Protein AF-A0AAP3M4G2-F1 (afdb_monomer)

Radius of gyration: 28.02 Å; Cα contacts (8 Å, |Δi|>4): 135; chains: 1; bounding box: 64×19×89 Å

Sequence (148 aa):
DGKMGDLKKAIEAADAKKSTTAYTQASDTKDFDDALTAANTLNSDNGDNEDAEAVQAKIDALTNAKLDGEDQLANAKNDAIDKINALTNLNKAQKQAAIEAVNNATTVAEIQPIVDTATALDGKMGDLKKAIEAADAKKSTTAYTQAS

Foldseek 3Di:
DALLVLLVVLLVVLVVCCPALLNVQFPDCVQLVVLSVLSVCLNDPNHDPDDSVVSVVSSCSNVVRGGCRVVSLVVLLVVLLVLLVPLDQDDPVLSVVLNVQSVPDRHSVSSVVSSVVSNVVSVVSVVVVVVVVVVVVVCPDPCNVPDD

Nearest PDB structures (foldseek):
  2dgj-assembly1_A  TM=8.202E-01  e=2.691E-05  Staphylococcus aureus
  4kjm-assembly1_A  TM=8.675E-01  e=1.680E-04  Staphylococcus aureus subsp. aureus MW2
  4kjm-assembly1_B  TM=8.609E-01  e=1.860E-04  Staphylococcus aureus subsp. aureus MW2
  2dgj-assembly1_B  TM=8.047E-01  e=1.957E-04  Staphylococcus aureus
  6poo-assembly1_A  TM=5.554E-01  e=7.825E-01  Streptococcus agalactiae

Structure (mmCIF, N/CA/C/O backbone):
data_AF-A0AAP3M4G2-F1
#
_entry.id   AF-A0AAP3M4G2-F1
#
loop_
_atom_site.group_PDB
_atom_site.id
_atom_site.type_symbol
_atom_site.label_atom_id
_atom_site.label_alt_id
_atom_site.label_comp_id
_atom_site.label_asym_id
_atom_site.label_entity_id
_atom_site.label_seq_id
_atom_site.pdbx_PDB_ins_code
_atom_site.Cartn_x
_atom_site.Cartn_y
_atom_site.Cartn_z
_atom_site.occupancy
_atom_site.B_iso_or_equiv
_atom_site.auth_seq_id
_atom_site.auth_comp_id
_atom_site.auth_asym_id
_atom_site.auth_atom_id
_atom_site.pdbx_PDB_model_num
ATOM 1 N N . ASP A 1 1 ? 31.119 6.344 -20.423 1.00 57.19 1 ASP A N 1
ATOM 2 C CA . ASP A 1 1 ? 29.785 5.722 -20.519 1.00 57.19 1 ASP A CA 1
ATOM 3 C C . ASP A 1 1 ? 28.932 6.483 -21.518 1.00 57.19 1 ASP A C 1
ATOM 5 O O . ASP A 1 1 ? 28.865 7.700 -21.417 1.00 57.19 1 ASP A O 1
ATOM 9 N N . GLY A 1 2 ? 28.378 5.794 -22.520 1.00 87.75 2 GLY A N 1
ATOM 10 C CA . GLY A 1 2 ? 27.381 6.348 -23.451 1.00 87.75 2 GLY A CA 1
ATOM 11 C C . GLY A 1 2 ? 25.962 5.911 -23.068 1.00 87.75 2 GLY A C 1
ATOM 12 O O . GLY A 1 2 ? 25.779 5.293 -22.023 1.00 87.75 2 GLY A O 1
ATOM 13 N N . LYS A 1 3 ? 24.973 6.152 -23.938 1.00 91.12 3 LYS A N 1
ATOM 14 C CA . LYS A 1 3 ? 23.550 5.855 -23.667 1.00 91.12 3 LYS A CA 1
ATOM 15 C C . LYS A 1 3 ? 23.264 4.410 -23.238 1.00 91.12 3 LYS A C 1
ATOM 17 O O . LYS A 1 3 ? 22.422 4.202 -22.376 1.00 91.12 3 LYS A O 1
ATOM 22 N N . MET A 1 4 ? 24.005 3.424 -23.746 1.00 93.62 4 MET A N 1
ATOM 23 C CA . MET A 1 4 ? 23.887 2.032 -23.280 1.00 93.62 4 MET A CA 1
ATOM 24 C C . MET A 1 4 ? 24.348 1.832 -21.828 1.00 93.62 4 MET A C 1
ATOM 26 O O . MET A 1 4 ? 23.791 1.014 -21.103 1.00 93.62 4 MET A O 1
ATOM 30 N N . GLY A 1 5 ? 25.339 2.602 -21.368 1.00 95.25 5 GLY A N 1
ATOM 31 C CA . GLY A 1 5 ? 25.742 2.603 -19.961 1.00 95.25 5 GLY A CA 1
ATOM 32 C C . GLY A 1 5 ? 24.662 3.197 -19.053 1.00 95.25 5 GLY A C 1
ATOM 33 O O . GLY A 1 5 ? 24.436 2.685 -17.959 1.00 95.25 5 GLY A O 1
ATOM 34 N N . ASP A 1 6 ? 23.966 4.235 -19.520 1.00 96.88 6 ASP A N 1
ATOM 35 C CA . ASP A 1 6 ? 22.824 4.817 -18.805 1.00 96.88 6 ASP A CA 1
ATOM 36 C C . ASP A 1 6 ? 21.627 3.856 -18.784 1.00 96.88 6 ASP A C 1
ATOM 38 O O . ASP A 1 6 ? 20.995 3.694 -17.741 1.00 96.88 6 ASP A O 1
ATOM 42 N N . LEU A 1 7 ? 21.372 3.146 -19.893 1.00 97.12 7 LEU A N 1
ATOM 43 C CA . LEU A 1 7 ? 20.353 2.096 -19.973 1.00 97.12 7 LEU A CA 1
ATOM 44 C C . LEU A 1 7 ? 20.597 1.007 -18.927 1.00 97.12 7 LEU A C 1
ATOM 46 O O . LEU A 1 7 ? 19.683 0.652 -18.188 1.00 97.12 7 LEU A O 1
ATOM 50 N N . LYS A 1 8 ? 21.838 0.523 -18.810 1.00 96.75 8 LYS A N 1
ATOM 51 C CA . LYS A 1 8 ? 22.195 -0.489 -17.812 1.00 96.75 8 LYS A CA 1
ATOM 52 C C . LYS A 1 8 ? 21.932 -0.010 -16.379 1.00 96.75 8 LYS A C 1
ATOM 54 O O . LYS A 1 8 ? 21.349 -0.746 -15.591 1.00 96.75 8 LYS A O 1
ATOM 59 N N . LYS A 1 9 ? 22.293 1.236 -16.052 1.00 97.50 9 LYS A N 1
ATOM 60 C CA . LYS A 1 9 ? 22.006 1.832 -14.731 1.00 97.50 9 LYS A CA 1
ATOM 61 C C . LYS A 1 9 ? 20.500 1.958 -14.477 1.00 97.50 9 LYS A C 1
ATOM 63 O O . LYS A 1 9 ? 20.049 1.726 -13.358 1.00 97.50 9 LYS A O 1
ATOM 68 N N . ALA A 1 10 ? 19.722 2.314 -15.501 1.00 97.81 10 ALA A N 1
ATOM 69 C CA . ALA A 1 10 ? 18.266 2.398 -15.400 1.00 97.81 10 ALA A CA 1
ATOM 70 C C . ALA A 1 10 ? 17.627 1.021 -15.147 1.00 97.81 10 ALA A C 1
ATOM 72 O O . ALA A 1 10 ? 16.737 0.921 -14.305 1.00 97.81 10 ALA A O 1
ATOM 73 N N . ILE A 1 11 ? 18.119 -0.033 -15.811 1.00 98.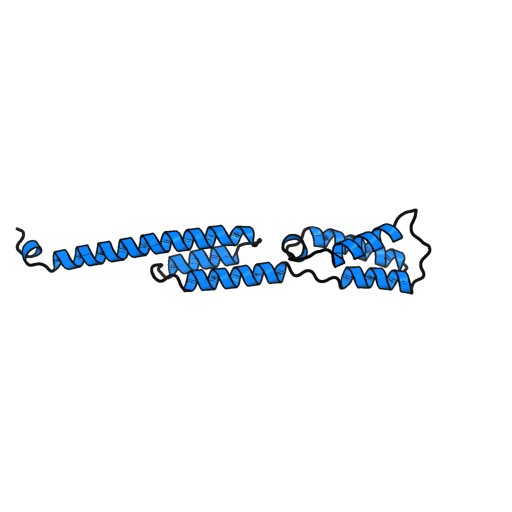19 11 ILE A N 1
ATOM 74 C CA . ILE A 1 11 ? 17.714 -1.428 -15.566 1.00 98.19 11 ILE A CA 1
ATOM 75 C C . ILE A 1 11 ? 18.007 -1.824 -14.115 1.00 98.19 11 ILE A C 1
ATOM 77 O O . ILE A 1 11 ? 17.097 -2.248 -13.411 1.00 98.19 11 ILE A O 1
ATOM 81 N N . GLU A 1 12 ? 19.232 -1.602 -13.628 1.00 97.88 12 GLU A N 1
ATOM 82 C CA . GLU A 1 12 ? 19.619 -1.929 -12.245 1.00 97.88 12 GLU A CA 1
ATOM 83 C C . GLU A 1 12 ? 18.732 -1.209 -11.209 1.00 97.88 12 GLU A C 1
ATOM 85 O O . GLU A 1 12 ? 18.283 -1.806 -10.228 1.00 97.88 12 GLU A O 1
ATOM 90 N N . ALA A 1 13 ? 18.431 0.074 -11.437 1.00 97.19 13 ALA A N 1
ATOM 91 C CA . ALA A 1 13 ? 17.537 0.843 -10.575 1.00 97.19 13 ALA A CA 1
ATOM 92 C C . ALA A 1 13 ? 16.087 0.332 -10.623 1.00 97.19 13 ALA A C 1
ATOM 94 O O . ALA A 1 13 ? 15.393 0.338 -9.604 1.00 97.19 13 ALA A O 1
ATOM 95 N N . ALA A 1 14 ? 15.617 -0.103 -11.792 1.00 97.44 14 ALA A N 1
ATOM 96 C CA . ALA A 1 14 ? 14.294 -0.687 -11.949 1.00 97.44 14 ALA A CA 1
ATOM 97 C C . ALA A 1 14 ? 14.183 -2.051 -11.254 1.00 97.44 14 ALA A C 1
ATOM 99 O O . ALA A 1 14 ? 13.233 -2.275 -10.506 1.00 97.44 14 ALA A O 1
ATOM 100 N N . ASP A 1 15 ? 15.178 -2.924 -11.395 1.00 97.62 15 ASP A N 1
ATOM 101 C CA . ASP A 1 15 ? 15.206 -4.206 -10.687 1.00 97.62 15 ASP A CA 1
ATOM 102 C C . ASP A 1 15 ? 15.168 -4.009 -9.164 1.00 97.62 15 ASP A C 1
ATOM 104 O O . ASP A 1 15 ? 14.416 -4.689 -8.461 1.00 97.62 15 ASP A O 1
ATOM 108 N N . ALA A 1 16 ? 15.890 -3.010 -8.645 1.00 97.38 16 ALA A N 1
ATOM 109 C CA . ALA A 1 16 ? 15.833 -2.655 -7.229 1.00 97.38 16 ALA A CA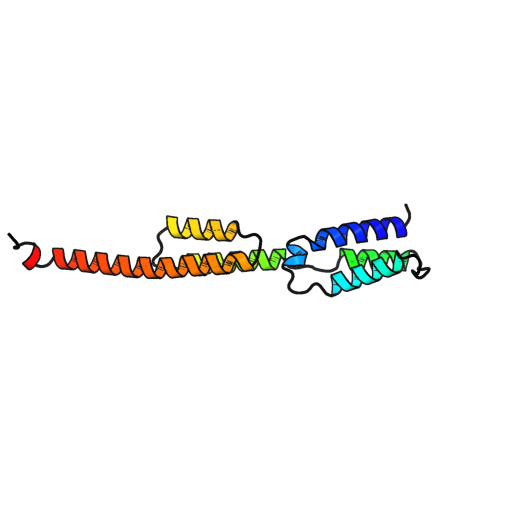 1
ATOM 110 C C . ALA A 1 16 ? 14.426 -2.203 -6.783 1.00 97.38 16 ALA A C 1
ATOM 112 O O . ALA A 1 16 ? 13.986 -2.561 -5.686 1.00 97.38 16 ALA A O 1
ATOM 113 N N . LYS A 1 17 ? 13.684 -1.470 -7.630 1.00 96.69 17 LYS A N 1
ATOM 114 C CA . LYS A 1 17 ? 12.298 -1.054 -7.339 1.00 96.69 17 LYS A CA 1
ATOM 115 C C . LYS A 1 17 ? 11.342 -2.239 -7.197 1.00 96.69 17 LYS A C 1
ATOM 117 O O . LYS A 1 17 ? 10.380 -2.122 -6.448 1.00 96.69 17 LYS A O 1
ATOM 122 N N . LYS A 1 18 ? 11.601 -3.394 -7.824 1.00 97.38 18 LYS A N 1
ATOM 123 C CA . LYS A 1 18 ? 10.712 -4.572 -7.716 1.00 97.38 18 LYS A CA 1
ATOM 124 C C . LYS A 1 18 ? 10.586 -5.124 -6.293 1.00 97.38 18 LYS A C 1
ATOM 126 O O . LYS A 1 18 ? 9.646 -5.854 -5.999 1.00 97.38 18 LYS A O 1
ATOM 131 N N . SER A 1 19 ? 11.518 -4.765 -5.410 1.00 96.94 19 SER A N 1
ATOM 132 C CA . SER A 1 19 ? 11.510 -5.165 -3.999 1.00 96.94 19 SER A CA 1
ATOM 133 C C . SER A 1 19 ? 10.932 -4.101 -3.058 1.00 96.94 19 SER A C 1
ATOM 135 O O . SER A 1 19 ? 10.916 -4.313 -1.849 1.00 96.94 19 SER A O 1
ATOM 137 N N . THR A 1 20 ? 10.494 -2.946 -3.568 1.00 97.69 20 THR A N 1
ATOM 138 C CA . THR A 1 20 ? 9.955 -1.861 -2.736 1.00 97.69 20 THR A CA 1
ATOM 139 C C . THR A 1 20 ? 8.435 -1.934 -2.634 1.00 97.69 20 THR A C 1
ATOM 141 O O . THR A 1 20 ? 7.762 -2.597 -3.431 1.00 97.69 20 THR A O 1
ATOM 144 N N . THR A 1 21 ? 7.867 -1.228 -1.657 1.00 98.12 21 THR A N 1
ATOM 145 C CA . THR A 1 21 ? 6.412 -1.098 -1.496 1.00 98.12 21 THR A CA 1
ATOM 146 C C . THR A 1 21 ? 5.770 -0.489 -2.739 1.00 98.12 21 THR A C 1
ATOM 148 O O . THR A 1 21 ? 4.747 -1.000 -3.188 1.00 98.12 21 THR A O 1
ATOM 151 N N . ALA A 1 22 ? 6.410 0.512 -3.360 1.00 97.81 22 ALA A N 1
ATOM 152 C CA . ALA A 1 22 ? 5.950 1.106 -4.614 1.00 97.81 22 ALA A CA 1
ATOM 153 C C . ALA A 1 22 ? 5.573 0.060 -5.677 1.00 97.81 22 ALA A C 1
ATOM 155 O O . ALA A 1 22 ? 4.519 0.210 -6.279 1.00 97.81 22 ALA A O 1
ATOM 156 N N . TYR A 1 23 ? 6.378 -0.995 -5.873 1.00 98.44 23 TYR A N 1
ATOM 157 C CA . TYR A 1 23 ? 6.078 -2.080 -6.820 1.00 98.44 23 TYR A CA 1
ATOM 158 C C . TYR A 1 23 ? 5.210 -3.183 -6.207 1.00 98.44 23 TYR A C 1
ATOM 160 O O . TYR A 1 23 ? 4.198 -3.574 -6.776 1.00 98.44 23 TYR A O 1
ATOM 168 N N . THR A 1 24 ? 5.596 -3.704 -5.041 1.00 98.12 24 THR A N 1
ATOM 169 C CA . THR A 1 24 ? 4.960 -4.901 -4.457 1.00 98.12 24 THR A CA 1
ATOM 170 C C . THR A 1 24 ? 3.523 -4.673 -3.997 1.00 98.12 24 THR A C 1
ATOM 172 O O . THR A 1 24 ? 2.778 -5.640 -3.855 1.00 98.12 24 THR A O 1
ATOM 175 N N . GLN A 1 25 ? 3.141 -3.422 -3.729 1.00 98.25 25 GLN A N 1
ATOM 176 C CA . GLN A 1 25 ? 1.775 -3.032 -3.377 1.00 98.25 25 GLN A CA 1
ATOM 177 C C . GLN A 1 25 ? 1.081 -2.253 -4.506 1.00 98.25 25 GLN A C 1
ATOM 179 O O . GLN A 1 25 ? -0.014 -1.736 -4.286 1.00 98.25 25 GLN A O 1
ATOM 184 N N . ALA A 1 26 ? 1.704 -2.130 -5.686 1.00 98.25 26 ALA A N 1
ATOM 185 C CA . ALA A 1 26 ? 1.092 -1.448 -6.821 1.00 98.25 26 ALA A CA 1
ATOM 186 C C . ALA A 1 26 ? -0.195 -2.153 -7.254 1.00 98.25 26 ALA A C 1
ATOM 188 O O . ALA A 1 26 ? -0.299 -3.381 -7.206 1.00 98.25 26 ALA A O 1
ATOM 189 N N . SER A 1 27 ? -1.161 -1.371 -7.723 1.00 97.56 27 SER A N 1
ATOM 190 C CA . SER A 1 27 ? -2.385 -1.904 -8.320 1.00 97.56 27 SER A CA 1
ATOM 191 C C . SER A 1 27 ? -2.153 -2.469 -9.724 1.00 97.56 27 SER A C 1
ATOM 193 O O . SER A 1 27 ? -2.851 -3.395 -10.137 1.00 97.56 27 SER A O 1
ATOM 195 N N . ASP A 1 28 ? -1.156 -1.939 -10.434 1.00 97.44 28 ASP A N 1
ATOM 196 C CA . ASP A 1 28 ? -0.721 -2.385 -11.754 1.00 97.44 28 ASP A CA 1
ATOM 197 C C . ASP A 1 28 ? 0.789 -2.147 -11.914 1.00 97.44 28 ASP A C 1
ATOM 199 O O . ASP A 1 28 ? 1.317 -1.104 -11.524 1.00 97.44 28 ASP A O 1
ATOM 203 N N . THR A 1 29 ? 1.491 -3.119 -12.494 1.00 98.25 29 THR A N 1
ATOM 204 C CA . THR A 1 29 ? 2.934 -3.056 -12.778 1.00 98.25 29 THR A CA 1
ATOM 205 C C . THR A 1 29 ? 3.251 -3.226 -14.258 1.00 98.25 29 THR A C 1
ATOM 207 O O . THR A 1 29 ? 4.423 -3.212 -14.635 1.00 98.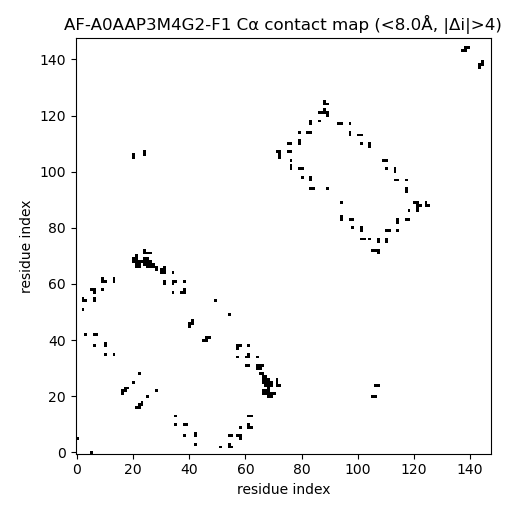25 29 THR A O 1
ATOM 210 N N . LYS A 1 30 ? 2.236 -3.383 -15.114 1.00 97.69 30 LYS A N 1
ATOM 211 C CA . LYS A 1 30 ? 2.410 -3.819 -16.499 1.00 97.69 30 LYS A CA 1
ATOM 212 C C . LYS A 1 30 ? 3.329 -2.899 -17.301 1.00 97.69 30 LYS A C 1
ATOM 214 O O . LYS A 1 30 ? 4.282 -3.382 -17.902 1.00 97.69 30 LYS A O 1
ATOM 219 N N . ASP A 1 31 ? 3.085 -1.591 -17.288 1.00 97.56 31 ASP A N 1
ATOM 220 C CA . ASP A 1 31 ? 3.893 -0.636 -18.063 1.00 97.56 31 ASP A CA 1
ATOM 221 C C . ASP A 1 31 ? 5.356 -0.610 -17.594 1.00 97.56 31 ASP A C 1
ATOM 223 O O . ASP A 1 31 ? 6.278 -0.486 -18.402 1.00 97.56 31 ASP A O 1
ATOM 227 N N . PHE A 1 32 ? 5.574 -0.778 -16.288 1.00 98.50 32 PHE A N 1
ATOM 228 C CA . PHE A 1 32 ? 6.908 -0.879 -15.706 1.00 98.50 32 PHE A CA 1
ATOM 229 C C . PHE A 1 32 ? 7.619 -2.165 -16.149 1.00 98.50 32 PHE A C 1
ATOM 231 O O . PHE A 1 32 ? 8.766 -2.118 -16.596 1.00 98.50 32 PHE A O 1
ATOM 238 N N . ASP A 1 33 ? 6.937 -3.309 -16.055 1.00 98.44 33 ASP A N 1
ATOM 239 C CA . ASP A 1 33 ? 7.484 -4.615 -16.429 1.00 98.44 33 ASP A CA 1
ATOM 240 C C . ASP A 1 33 ? 7.739 -4.724 -17.945 1.00 98.44 33 ASP A C 1
ATOM 242 O O . ASP A 1 33 ? 8.760 -5.282 -18.362 1.00 98.44 33 ASP A O 1
ATOM 246 N N . ASP A 1 34 ? 6.874 -4.136 -18.773 1.00 98.25 34 ASP A N 1
ATOM 247 C CA . ASP A 1 34 ? 7.048 -4.058 -20.226 1.00 98.25 34 ASP A CA 1
ATOM 248 C C . ASP A 1 34 ? 8.254 -3.182 -20.596 1.00 98.25 34 ASP A C 1
ATOM 250 O O . ASP A 1 34 ? 9.093 -3.589 -21.406 1.00 98.25 34 ASP A O 1
ATOM 254 N N . ALA A 1 35 ? 8.393 -2.005 -19.973 1.00 98.38 35 ALA A N 1
ATOM 255 C CA . ALA A 1 35 ? 9.543 -1.128 -20.189 1.00 98.38 35 ALA A CA 1
ATOM 256 C C . ALA A 1 35 ? 10.858 -1.798 -19.759 1.00 98.38 35 ALA A C 1
ATOM 258 O O . ALA A 1 35 ? 11.860 -1.721 -20.476 1.00 98.38 35 ALA A O 1
ATOM 259 N N . LEU A 1 36 ? 10.850 -2.509 -18.627 1.00 98.25 36 LEU A N 1
ATOM 260 C CA . LEU A 1 36 ? 12.008 -3.252 -18.129 1.00 98.25 36 LEU A CA 1
ATOM 261 C C . LEU A 1 36 ? 12.378 -4.403 -19.069 1.00 98.25 36 LEU A C 1
ATOM 263 O O . LEU A 1 36 ? 13.555 -4.621 -19.356 1.00 98.25 36 LEU A O 1
ATOM 267 N N . THR A 1 37 ? 11.384 -5.117 -19.596 1.00 98.00 37 THR A N 1
ATOM 268 C CA . THR A 1 37 ? 11.587 -6.192 -20.576 1.00 98.00 37 THR A CA 1
ATOM 269 C C . THR A 1 37 ? 12.175 -5.650 -21.879 1.00 98.00 37 THR A C 1
ATOM 271 O O . THR A 1 37 ? 13.134 -6.218 -22.409 1.00 98.00 37 THR A O 1
ATOM 274 N N . ALA A 1 38 ? 11.663 -4.522 -22.378 1.00 97.06 38 ALA A N 1
ATOM 275 C CA . ALA A 1 38 ? 12.182 -3.869 -23.577 1.00 97.06 38 ALA A CA 1
ATOM 276 C C . ALA A 1 38 ? 13.631 -3.383 -23.392 1.00 97.06 38 ALA A C 1
ATOM 278 O O . ALA A 1 38 ? 14.465 -3.574 -24.281 1.00 97.06 38 ALA A O 1
ATOM 279 N N . ALA A 1 39 ? 13.949 -2.798 -22.234 1.00 97.50 39 ALA A N 1
ATOM 280 C CA . ALA A 1 39 ? 15.303 -2.371 -21.892 1.00 97.50 39 ALA A CA 1
ATOM 281 C C . ALA A 1 39 ? 16.271 -3.563 -21.783 1.00 97.50 39 ALA A C 1
ATOM 283 O O . ALA A 1 39 ? 17.357 -3.527 -22.360 1.00 97.50 39 ALA A O 1
ATOM 284 N N . ASN A 1 40 ? 15.862 -4.646 -21.114 1.00 97.62 40 ASN A N 1
ATOM 285 C CA . ASN A 1 40 ? 16.658 -5.871 -20.994 1.00 97.62 40 ASN A CA 1
ATOM 286 C C . ASN A 1 40 ? 16.903 -6.555 -22.342 1.00 97.62 40 ASN A C 1
ATOM 288 O O . ASN A 1 40 ? 18.004 -7.044 -22.588 1.00 97.62 40 ASN A O 1
ATOM 292 N N . THR A 1 41 ? 15.903 -6.555 -23.226 1.00 97.25 41 THR A N 1
ATOM 293 C CA . THR A 1 41 ? 16.037 -7.101 -24.584 1.00 97.25 41 THR A CA 1
ATOM 294 C C . THR A 1 41 ? 17.122 -6.355 -25.356 1.00 97.25 41 THR A C 1
ATOM 296 O O . THR A 1 41 ? 18.018 -6.985 -25.915 1.00 97.25 41 THR A O 1
ATOM 299 N N . LEU A 1 42 ? 17.097 -5.019 -25.315 1.00 96.50 42 LEU A N 1
ATOM 300 C CA . LEU A 1 42 ? 18.118 -4.191 -25.956 1.00 96.50 42 LEU A CA 1
ATOM 301 C C . LEU A 1 42 ? 19.512 -4.368 -25.325 1.00 96.50 42 LEU A C 1
ATOM 303 O O . LEU A 1 42 ? 20.511 -4.348 -26.033 1.00 96.50 42 LEU A O 1
ATOM 307 N N . ASN A 1 43 ? 19.598 -4.544 -24.004 1.00 95.50 43 ASN A N 1
ATOM 308 C CA . ASN A 1 43 ? 20.868 -4.741 -23.295 1.00 95.50 43 ASN A CA 1
ATOM 309 C C . ASN A 1 43 ? 21.472 -6.152 -23.476 1.00 95.50 43 ASN A C 1
ATOM 311 O O . ASN A 1 43 ? 22.583 -6.407 -23.015 1.00 95.50 43 ASN A O 1
ATOM 315 N N . SER A 1 44 ? 20.751 -7.081 -24.107 1.00 94.50 44 SER A N 1
ATOM 316 C CA . SER A 1 44 ? 21.231 -8.444 -24.350 1.00 94.50 44 SER A CA 1
ATOM 317 C C . SER A 1 44 ? 22.209 -8.526 -25.529 1.00 94.50 44 SER A C 1
ATOM 319 O O . SER A 1 44 ? 22.244 -7.645 -26.384 1.00 94.50 44 SER A O 1
ATOM 321 N N . ASP A 1 45 ? 22.940 -9.642 -25.635 1.00 90.12 45 ASP A N 1
ATOM 322 C CA . ASP A 1 45 ? 23.838 -9.922 -26.772 1.00 90.12 45 ASP A CA 1
ATOM 323 C C . ASP A 1 45 ? 23.106 -9.980 -28.133 1.00 90.12 45 ASP A C 1
ATOM 325 O O . ASP A 1 45 ? 23.746 -9.906 -29.179 1.00 90.12 45 ASP A O 1
ATOM 329 N N . ASN A 1 46 ? 21.770 -10.100 -28.122 1.00 89.81 46 ASN A N 1
ATOM 330 C CA . ASN A 1 46 ? 20.906 -10.116 -29.307 1.00 89.81 46 ASN A CA 1
ATOM 331 C C . ASN A 1 46 ? 20.067 -8.832 -29.452 1.00 89.81 46 ASN A C 1
ATOM 333 O O . ASN A 1 46 ? 19.071 -8.839 -30.174 1.00 89.81 46 ASN A O 1
ATOM 337 N N . GLY A 1 47 ? 20.406 -7.761 -28.730 1.00 88.62 47 GLY A N 1
ATOM 338 C CA . GLY A 1 47 ? 19.712 -6.481 -28.840 1.00 88.62 47 GLY A CA 1
ATOM 339 C C . GLY A 1 47 ? 19.887 -5.843 -30.220 1.00 88.62 47 GLY A C 1
ATOM 340 O O . GLY A 1 47 ? 20.967 -5.901 -30.812 1.00 88.62 47 GLY A O 1
ATOM 341 N N . ASP A 1 48 ? 18.825 -5.214 -30.726 1.00 91.75 48 ASP A N 1
ATOM 342 C CA . ASP A 1 48 ? 18.879 -4.468 -31.984 1.00 91.75 48 ASP A CA 1
ATOM 343 C C . ASP A 1 48 ? 19.852 -3.280 -31.884 1.00 91.75 48 ASP A C 1
ATOM 345 O O . ASP A 1 48 ? 20.017 -2.661 -30.831 1.00 91.75 48 ASP A O 1
ATOM 349 N N . ASN A 1 49 ? 20.493 -2.926 -33.002 1.00 91.50 49 ASN A N 1
ATOM 350 C CA . ASN A 1 49 ? 21.348 -1.741 -33.078 1.00 91.50 49 ASN A CA 1
ATOM 351 C C . ASN A 1 49 ? 20.490 -0.468 -33.182 1.00 91.50 49 ASN A C 1
ATOM 353 O O . ASN A 1 49 ? 20.286 0.070 -34.271 1.00 91.50 49 ASN A O 1
ATOM 357 N N . GLU A 1 50 ? 19.970 -0.035 -32.039 1.00 93.94 50 GLU A N 1
ATOM 358 C CA . GLU A 1 50 ? 19.137 1.158 -31.873 1.00 93.94 50 GLU A CA 1
ATOM 359 C C . GLU A 1 50 ? 19.990 2.435 -31.780 1.00 93.94 50 GLU A C 1
ATOM 361 O O . GLU A 1 50 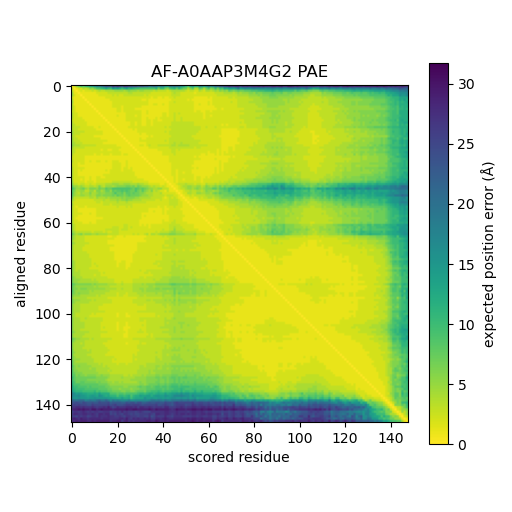? 21.116 2.430 -31.270 1.00 93.94 50 GLU A O 1
ATOM 366 N N . ASP A 1 51 ? 19.443 3.560 -32.241 1.00 95.94 51 ASP A N 1
ATOM 367 C CA . ASP A 1 51 ? 20.099 4.860 -32.105 1.00 95.94 51 ASP A CA 1
ATOM 368 C C . ASP A 1 51 ? 19.951 5.460 -30.693 1.00 95.94 51 ASP A C 1
ATOM 370 O O . ASP A 1 51 ? 19.214 4.977 -29.831 1.00 95.94 51 ASP A O 1
ATOM 374 N N . ALA A 1 52 ? 20.677 6.549 -30.436 1.00 94.94 52 ALA A N 1
ATOM 375 C CA . ALA A 1 52 ? 20.709 7.187 -29.123 1.00 94.94 52 ALA A CA 1
ATOM 376 C C . ALA A 1 52 ? 19.341 7.711 -28.643 1.00 94.94 52 ALA A C 1
ATOM 378 O O . ALA A 1 52 ? 19.129 7.793 -27.430 1.00 94.94 52 ALA A O 1
ATOM 379 N N . GLU A 1 53 ? 18.438 8.077 -29.557 1.00 96.81 53 GLU A N 1
ATOM 380 C CA . GLU A 1 53 ? 17.097 8.568 -29.223 1.00 96.81 53 GLU A CA 1
ATOM 381 C C . GLU A 1 53 ? 16.197 7.404 -28.808 1.00 96.81 53 GLU A C 1
ATOM 383 O O . GLU A 1 53 ? 15.535 7.478 -27.771 1.00 96.81 53 GLU A O 1
ATOM 388 N N . ALA A 1 54 ? 16.249 6.290 -29.540 1.00 96.62 54 ALA A N 1
ATOM 389 C CA . ALA A 1 54 ? 15.541 5.064 -29.197 1.00 96.62 54 ALA A CA 1
ATOM 390 C C . ALA A 1 54 ? 16.009 4.480 -27.851 1.00 96.62 54 ALA A C 1
ATOM 392 O O . ALA A 1 54 ? 15.179 4.065 -27.035 1.00 96.62 54 ALA A O 1
ATOM 393 N N . VAL A 1 55 ? 17.318 4.508 -27.560 1.00 97.31 55 VAL A N 1
ATOM 394 C CA . VAL A 1 55 ? 17.832 4.124 -26.231 1.00 97.31 55 VAL A CA 1
ATOM 395 C C . VAL A 1 55 ? 17.286 5.052 -25.142 1.00 97.31 55 VAL A C 1
ATOM 397 O O . VAL A 1 55 ? 16.843 4.572 -24.097 1.00 97.31 55 VAL A O 1
ATOM 400 N N . GLN A 1 56 ? 17.270 6.369 -25.379 1.00 97.50 56 GLN A N 1
ATOM 401 C CA . GLN A 1 56 ? 16.731 7.325 -24.410 1.00 97.50 56 GLN A CA 1
ATOM 402 C C . GLN A 1 56 ? 15.237 7.100 -24.154 1.00 97.50 56 GLN A C 1
ATOM 404 O O . GLN A 1 56 ? 14.818 7.110 -23.001 1.00 97.50 56 GLN A O 1
ATOM 409 N N . ALA A 1 57 ? 14.448 6.817 -25.191 1.00 97.81 57 ALA A N 1
ATOM 410 C CA . ALA A 1 57 ? 13.022 6.545 -25.044 1.00 97.81 57 ALA A CA 1
ATOM 411 C C . ALA A 1 57 ? 12.747 5.327 -24.141 1.00 97.81 57 ALA A C 1
ATOM 413 O O . ALA A 1 57 ? 11.821 5.356 -23.332 1.00 97.81 57 ALA A O 1
ATOM 414 N N . LYS A 1 58 ? 13.572 4.271 -24.223 1.00 97.44 58 LYS A N 1
ATOM 415 C CA . LYS A 1 58 ? 13.458 3.097 -23.335 1.00 97.44 58 LYS A CA 1
ATOM 416 C C . LYS A 1 58 ? 13.833 3.437 -21.887 1.00 97.44 58 LYS A C 1
ATOM 418 O O . LYS A 1 58 ? 13.160 2.981 -20.965 1.00 97.44 58 LYS A O 1
ATOM 423 N N . ILE A 1 59 ? 14.861 4.267 -21.683 1.00 97.81 59 ILE A N 1
ATOM 424 C CA . ILE A 1 59 ? 15.231 4.783 -20.351 1.00 97.81 59 ILE A CA 1
ATOM 425 C C . ILE A 1 59 ? 14.080 5.599 -19.751 1.00 97.81 59 ILE A C 1
ATOM 427 O O . ILE A 1 59 ? 13.729 5.409 -18.584 1.00 97.81 59 ILE A O 1
ATOM 431 N N . ASP A 1 60 ? 13.476 6.481 -20.546 1.00 97.88 60 ASP A N 1
ATOM 432 C CA . ASP A 1 60 ? 12.381 7.345 -20.106 1.00 97.88 60 ASP A CA 1
ATOM 433 C C . ASP A 1 60 ? 11.130 6.528 -19.780 1.00 97.88 60 ASP A C 1
ATOM 435 O O . ASP A 1 60 ? 10.514 6.758 -18.741 1.00 97.88 60 ASP A O 1
ATOM 439 N N . ALA A 1 61 ? 10.783 5.535 -20.606 1.00 97.56 61 ALA A N 1
ATOM 440 C CA . ALA A 1 61 ? 9.674 4.621 -20.334 1.00 97.56 61 ALA A CA 1
ATOM 441 C C . ALA A 1 61 ? 9.857 3.898 -18.991 1.00 97.56 61 ALA A C 1
ATOM 443 O O . ALA A 1 61 ? 8.939 3.863 -18.174 1.00 97.56 61 ALA A O 1
ATOM 444 N N . LEU A 1 62 ? 11.064 3.395 -18.720 1.00 95.75 62 LEU A N 1
ATOM 445 C CA . LEU A 1 62 ? 11.377 2.688 -17.479 1.00 95.75 62 LEU A CA 1
ATOM 446 C C . LEU A 1 62 ? 11.378 3.609 -16.249 1.00 95.75 62 LEU A C 1
ATOM 448 O O . LEU A 1 62 ? 10.977 3.214 -15.153 1.00 95.75 62 LEU A O 1
ATOM 452 N N . THR A 1 63 ? 11.831 4.850 -16.422 1.00 94.12 63 THR A N 1
ATOM 453 C CA . THR A 1 63 ? 11.933 5.826 -15.328 1.00 94.12 63 THR A CA 1
ATOM 454 C C . THR A 1 63 ? 10.579 6.441 -14.983 1.00 94.12 63 THR A C 1
ATOM 456 O O . THR A 1 63 ? 10.310 6.684 -13.805 1.00 94.12 63 THR A O 1
ATOM 459 N N . ASN A 1 64 ? 9.731 6.660 -15.992 1.00 94.56 64 ASN A N 1
ATOM 460 C CA . ASN A 1 64 ? 8.443 7.339 -15.860 1.00 94.56 64 ASN A CA 1
ATOM 461 C C . ASN A 1 64 ? 7.258 6.387 -15.659 1.00 94.56 64 ASN A C 1
ATOM 463 O O . ASN A 1 64 ? 6.162 6.864 -15.360 1.00 94.56 64 ASN A O 1
ATOM 467 N N . ALA A 1 65 ? 7.446 5.071 -15.813 1.00 95.00 65 ALA A N 1
ATOM 468 C CA . ALA A 1 65 ? 6.413 4.092 -15.499 1.00 95.00 65 ALA A CA 1
ATOM 469 C C . ALA A 1 65 ? 5.932 4.274 -14.049 1.00 95.00 65 ALA A C 1
ATOM 471 O O . ALA A 1 65 ? 6.717 4.240 -13.094 1.00 95.00 65 ALA A O 1
ATOM 472 N N . LYS A 1 66 ? 4.628 4.522 -13.898 1.00 94.25 66 LYS A N 1
ATOM 473 C CA . LYS A 1 66 ? 4.019 4.856 -12.612 1.00 94.25 66 LYS A CA 1
ATOM 474 C C . LYS A 1 66 ? 3.785 3.586 -11.802 1.00 94.25 66 LYS A C 1
ATOM 476 O O . LYS A 1 66 ? 3.193 2.636 -12.294 1.00 94.25 66 LYS A O 1
ATOM 481 N N . LEU A 1 67 ? 4.201 3.624 -10.544 1.00 98.00 67 LEU A N 1
ATOM 482 C CA . LEU A 1 67 ? 3.924 2.606 -9.540 1.00 98.00 67 LEU A CA 1
ATOM 483 C C . LEU A 1 67 ? 3.258 3.302 -8.352 1.00 98.00 67 LEU A C 1
ATOM 485 O O . LEU A 1 67 ? 3.783 4.297 -7.854 1.00 98.00 67 LEU A O 1
ATOM 489 N N . ASP A 1 68 ? 2.090 2.823 -7.939 1.00 98.06 68 ASP A N 1
ATOM 490 C CA . ASP A 1 68 ? 1.225 3.480 -6.953 1.00 98.06 68 ASP A CA 1
ATOM 491 C C . ASP A 1 68 ? 1.202 2.771 -5.590 1.00 98.06 68 ASP A C 1
ATOM 493 O O . ASP A 1 68 ? 0.405 3.132 -4.730 1.00 98.06 68 ASP A O 1
ATOM 497 N N . GLY A 1 69 ? 2.076 1.790 -5.346 1.00 98.56 69 GLY A N 1
ATOM 498 C CA . GLY A 1 69 ? 1.998 0.960 -4.141 1.00 98.56 69 GLY A CA 1
ATOM 499 C C . GLY A 1 69 ? 2.160 1.709 -2.814 1.00 98.56 69 GLY A C 1
ATOM 500 O O . GLY A 1 69 ? 1.528 1.342 -1.824 1.00 98.56 69 GLY A O 1
ATOM 501 N N . GLU A 1 70 ? 2.938 2.794 -2.783 1.00 98.25 70 GLU A N 1
ATOM 502 C CA . GLU A 1 70 ? 3.038 3.660 -1.595 1.00 98.25 70 GLU A CA 1
ATOM 503 C C . GLU A 1 70 ? 1.720 4.399 -1.325 1.00 98.25 70 GLU A C 1
ATOM 505 O O . GLU A 1 70 ? 1.270 4.471 -0.180 1.00 98.25 70 GLU A O 1
ATOM 510 N N . ASP A 1 71 ? 1.071 4.902 -2.381 1.00 98.50 71 ASP A N 1
ATOM 511 C CA . ASP A 1 71 ? -0.224 5.579 -2.282 1.00 98.50 71 ASP A CA 1
ATOM 512 C C . ASP A 1 71 ? -1.305 4.587 -1.836 1.00 98.50 71 ASP A C 1
ATOM 514 O O . ASP A 1 71 ? -2.126 4.910 -0.978 1.00 98.50 71 ASP A O 1
ATOM 518 N N . GLN A 1 72 ? -1.279 3.357 -2.362 1.00 98.56 72 GLN A N 1
ATOM 519 C CA . GLN A 1 72 ? -2.188 2.288 -1.943 1.00 98.56 72 GLN A CA 1
ATOM 520 C C . GLN A 1 72 ? -2.032 1.970 -0.453 1.00 98.56 72 GLN A C 1
ATOM 522 O O . GLN A 1 72 ? -3.025 1.905 0.277 1.00 98.56 72 GLN A O 1
ATOM 527 N N . LEU A 1 73 ? -0.792 1.835 0.030 1.00 98.69 73 LEU A N 1
ATOM 528 C CA . LEU A 1 73 ? -0.526 1.608 1.448 1.00 98.69 73 LEU A CA 1
ATOM 529 C C . LEU A 1 73 ? -0.993 2.789 2.310 1.00 98.69 73 LEU A C 1
ATOM 531 O O . LEU A 1 73 ? -1.631 2.581 3.343 1.00 98.69 73 LEU A O 1
ATOM 535 N N . ALA A 1 74 ? -0.699 4.023 1.900 1.00 98.75 74 ALA A N 1
ATOM 536 C CA . ALA A 1 74 ? -1.099 5.224 2.627 1.00 98.75 74 ALA A CA 1
ATOM 537 C C . ALA A 1 74 ? -2.628 5.363 2.714 1.00 98.75 74 ALA A C 1
ATOM 539 O O . ALA A 1 74 ? -3.165 5.618 3.794 1.00 98.75 74 ALA A O 1
ATOM 540 N N . ASN A 1 75 ? -3.336 5.132 1.607 1.00 98.81 75 ASN A N 1
ATOM 541 C CA . ASN A 1 75 ? -4.797 5.162 1.566 1.00 98.81 75 ASN A CA 1
ATOM 542 C C . ASN A 1 75 ? -5.400 4.080 2.468 1.00 98.81 75 ASN A C 1
ATOM 544 O O . ASN A 1 75 ? -6.262 4.383 3.291 1.00 98.81 75 ASN A O 1
ATOM 548 N N . ALA A 1 76 ? -4.886 2.848 2.402 1.00 98.81 76 ALA A N 1
ATOM 549 C CA . ALA A 1 76 ? -5.344 1.762 3.265 1.00 98.81 76 ALA A CA 1
ATOM 550 C C . A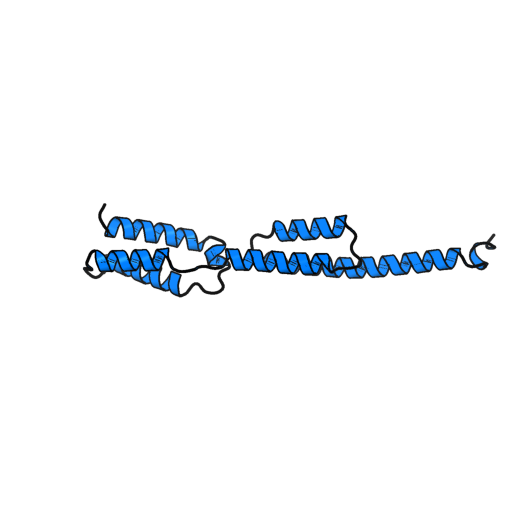LA A 1 76 ? -5.141 2.071 4.760 1.00 98.81 76 ALA A C 1
AT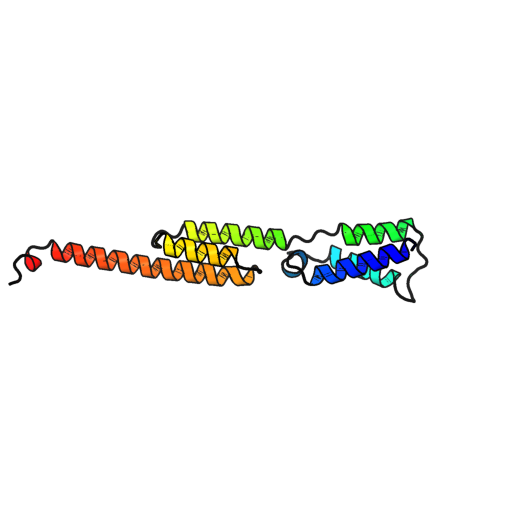OM 552 O O . ALA A 1 76 ? -6.002 1.747 5.582 1.00 98.81 76 ALA A O 1
ATOM 553 N N . LYS A 1 77 ? -4.030 2.730 5.127 1.00 98.88 77 LYS A N 1
ATOM 554 C CA . LYS A 1 77 ? -3.792 3.194 6.503 1.00 98.88 77 LYS A CA 1
ATOM 555 C C . LYS A 1 77 ? -4.805 4.249 6.929 1.00 98.88 77 LYS A C 1
ATOM 557 O O . LYS A 1 77 ? -5.376 4.120 8.010 1.00 98.88 77 LYS A O 1
ATOM 562 N N . ASN A 1 78 ? -5.048 5.257 6.093 1.00 98.88 78 ASN A N 1
ATOM 563 C CA . ASN A 1 78 ? -6.013 6.318 6.387 1.00 98.88 78 ASN A CA 1
ATOM 564 C C . ASN A 1 78 ? -7.421 5.742 6.598 1.00 98.88 78 ASN A C 1
ATOM 566 O O . ASN A 1 78 ? -8.028 5.981 7.641 1.00 98.88 78 ASN A O 1
ATOM 570 N N . ASP A 1 79 ? -7.881 4.882 5.686 1.00 98.88 79 ASP A N 1
ATOM 571 C CA . ASP A 1 79 ? -9.185 4.219 5.788 1.00 98.88 79 ASP A CA 1
ATOM 572 C C . ASP A 1 79 ? -9.314 3.383 7.071 1.00 98.88 79 ASP A C 1
ATOM 574 O O . ASP A 1 79 ? -10.361 3.358 7.726 1.00 98.88 79 ASP A O 1
ATOM 578 N N . ALA A 1 80 ? -8.252 2.669 7.451 1.00 98.88 80 ALA A N 1
ATOM 579 C CA . ALA A 1 80 ? -8.226 1.878 8.675 1.00 98.88 80 ALA A CA 1
ATOM 580 C C . ALA A 1 80 ? -8.243 2.749 9.939 1.00 98.88 80 ALA A C 1
ATOM 582 O O . ALA A 1 80 ? -8.964 2.433 10.889 1.00 98.88 80 ALA A O 1
ATOM 583 N N . ILE A 1 81 ? -7.499 3.856 9.952 1.00 98.94 81 ILE A N 1
ATOM 584 C CA . ILE A 1 81 ? -7.497 4.825 11.054 1.00 98.94 81 ILE A CA 1
ATOM 585 C C . ILE A 1 81 ? -8.884 5.448 11.221 1.00 98.94 81 ILE A C 1
ATOM 587 O O . ILE A 1 81 ? -9.382 5.523 12.346 1.00 98.94 81 ILE A O 1
ATOM 591 N N . ASP A 1 82 ? -9.545 5.822 10.127 1.00 98.88 82 ASP A N 1
ATOM 592 C CA . ASP A 1 82 ? -10.901 6.371 10.159 1.00 98.88 82 ASP A CA 1
ATOM 593 C C . ASP A 1 82 ? -11.907 5.361 10.722 1.00 98.88 82 ASP A C 1
ATOM 595 O O . ASP A 1 82 ? -12.691 5.693 11.619 1.00 98.88 82 ASP A O 1
ATOM 599 N N . LYS A 1 83 ? -11.824 4.093 10.297 1.00 98.88 83 LYS A N 1
ATOM 600 C CA . LYS A 1 83 ? -12.627 3.001 10.875 1.00 98.88 83 LYS A CA 1
ATOM 601 C C . LYS A 1 83 ? -12.382 2.851 12.378 1.00 98.88 83 LYS A C 1
ATOM 603 O O . LYS A 1 83 ? -13.342 2.793 13.145 1.00 98.88 83 LYS A O 1
ATOM 608 N N . ILE A 1 84 ? -11.123 2.832 12.823 1.00 98.88 84 ILE A N 1
ATOM 609 C CA . ILE A 1 84 ? -10.769 2.726 14.250 1.00 98.88 84 ILE A CA 1
ATOM 610 C C . ILE A 1 84 ? -11.286 3.937 15.040 1.00 98.88 84 ILE A C 1
ATOM 612 O O . ILE A 1 84 ? -11.783 3.790 16.163 1.00 98.88 84 ILE A O 1
ATOM 616 N N . ASN A 1 85 ? -11.214 5.140 14.471 1.00 98.75 85 ASN A N 1
ATOM 617 C CA . ASN A 1 85 ? -11.734 6.357 15.087 1.00 98.75 85 ASN A CA 1
ATOM 618 C C . ASN A 1 85 ? -13.259 6.326 15.245 1.00 98.75 85 ASN A C 1
ATOM 620 O O . ASN A 1 85 ? -13.754 6.797 16.272 1.00 98.75 85 ASN A O 1
ATOM 624 N N . ALA A 1 86 ? -13.982 5.688 14.323 1.00 98.81 86 ALA A N 1
ATOM 625 C CA . ALA A 1 86 ? -15.433 5.524 14.392 1.00 98.81 86 ALA A CA 1
ATOM 626 C C . ALA A 1 86 ? -15.915 4.518 15.462 1.00 98.81 86 ALA A C 1
ATOM 628 O O . ALA A 1 86 ? -17.074 4.574 15.865 1.00 98.81 86 ALA A O 1
ATOM 629 N N . LEU A 1 87 ? -15.049 3.629 15.970 1.00 98.75 87 LEU A N 1
ATOM 630 C CA . LEU A 1 87 ? -15.402 2.649 17.012 1.00 98.75 87 LEU A CA 1
ATOM 631 C C . LEU A 1 87 ? -15.806 3.338 18.331 1.00 98.75 87 LEU A C 1
ATOM 633 O O . LEU A 1 87 ? -15.008 4.049 18.939 1.00 98.75 87 LEU A O 1
ATOM 637 N N . THR A 1 88 ? -17.040 3.173 18.800 1.00 98.38 88 THR A N 1
ATOM 638 C CA . THR A 1 88 ? -17.593 4.012 19.885 1.00 98.38 88 THR A CA 1
ATOM 639 C C . THR A 1 88 ? -17.336 3.481 21.295 1.00 98.38 88 THR A C 1
ATOM 641 O O . THR A 1 88 ? -17.509 4.198 22.286 1.00 98.38 88 THR A O 1
ATOM 644 N N . ASN A 1 89 ? -16.965 2.210 21.426 1.00 98.69 89 ASN A N 1
ATOM 645 C CA . ASN A 1 89 ? -16.827 1.544 22.713 1.00 98.69 89 ASN A CA 1
ATOM 646 C C . ASN A 1 89 ? -15.393 1.527 23.235 1.00 98.69 89 ASN A C 1
ATOM 648 O O . ASN A 1 89 ? -15.210 1.590 24.456 1.00 98.69 89 ASN A O 1
ATOM 652 N N . LEU A 1 90 ? -14.403 1.514 22.339 1.00 98.62 90 LEU A N 1
ATOM 653 C CA . LEU A 1 90 ? -12.989 1.624 22.694 1.00 98.62 90 LEU A CA 1
ATOM 654 C C . LEU A 1 90 ? -12.668 2.913 23.458 1.00 98.62 90 LEU A C 1
ATOM 656 O O . LEU A 1 90 ? -13.176 3.996 23.159 1.00 98.62 90 LEU A O 1
ATOM 660 N N . ASN A 1 91 ? -11.756 2.805 24.423 1.00 97.56 91 ASN A N 1
ATOM 661 C CA . ASN A 1 91 ? -11.184 3.966 25.100 1.00 97.56 91 ASN A CA 1
ATOM 662 C C . ASN A 1 91 ? -10.020 4.584 24.294 1.00 97.56 91 ASN A C 1
ATOM 664 O O . ASN A 1 91 ? -9.558 4.028 23.296 1.00 97.56 91 ASN A O 1
ATOM 668 N N . LYS A 1 92 ? -9.518 5.743 24.748 1.00 98.25 92 LYS A N 1
ATOM 669 C CA . LYS A 1 92 ? -8.439 6.484 24.069 1.00 98.25 92 LYS A CA 1
ATOM 670 C C . LYS A 1 92 ? -7.157 5.664 23.895 1.00 98.25 92 LYS A C 1
ATOM 672 O O . LYS A 1 92 ? -6.573 5.694 22.821 1.00 98.25 92 LYS A O 1
ATOM 677 N N . ALA A 1 93 ? -6.736 4.926 24.923 1.00 98.62 93 ALA A N 1
ATOM 678 C CA . ALA A 1 93 ? -5.504 4.140 24.877 1.00 98.62 93 ALA A CA 1
ATOM 679 C C . ALA A 1 93 ? -5.615 2.955 23.903 1.00 98.62 93 ALA A C 1
ATOM 681 O O . ALA A 1 93 ? -4.689 2.691 23.146 1.00 98.62 93 ALA A O 1
ATOM 682 N N . GLN A 1 94 ? -6.767 2.280 23.874 1.00 98.75 94 GLN A N 1
ATOM 683 C CA . GLN A 1 94 ? -7.039 1.180 22.945 1.00 98.75 94 GLN A CA 1
ATOM 684 C C . GLN A 1 94 ? -7.073 1.663 21.490 1.00 98.75 94 GLN A C 1
ATOM 686 O O . GLN A 1 94 ? -6.481 1.023 20.624 1.00 98.75 94 GLN A O 1
ATOM 691 N N . LYS A 1 95 ? -7.718 2.810 21.225 1.00 98.69 95 LYS A N 1
ATOM 692 C CA . LYS A 1 95 ? -7.704 3.446 19.898 1.00 98.69 95 LYS A CA 1
ATOM 693 C C . LYS A 1 95 ? -6.290 3.821 19.473 1.00 98.69 95 LYS A C 1
ATOM 695 O O . LYS A 1 95 ? -5.888 3.473 18.372 1.00 98.69 95 LYS A O 1
ATOM 700 N N . GLN A 1 96 ? -5.540 4.485 20.353 1.00 98.81 96 GLN A N 1
ATOM 701 C CA . GLN A 1 96 ? -4.172 4.908 20.069 1.00 98.81 96 GLN A CA 1
ATOM 702 C C . GLN A 1 96 ? -3.276 3.713 19.719 1.00 98.81 96 GLN A C 1
ATOM 704 O O . GLN A 1 96 ? -2.603 3.74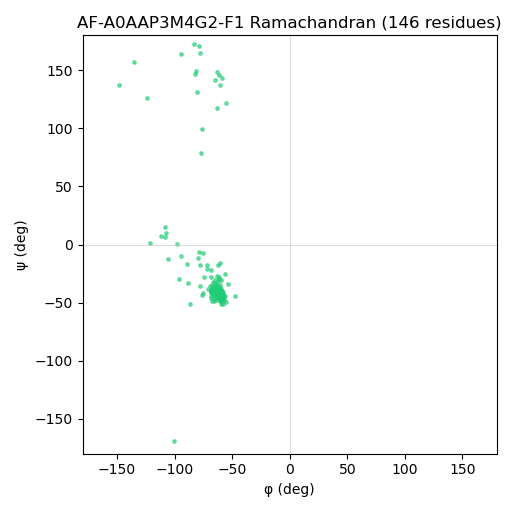6 18.696 1.00 98.81 96 GLN A O 1
ATOM 709 N N . ALA A 1 97 ? -3.338 2.631 20.500 1.00 98.88 97 ALA A N 1
ATOM 710 C CA . ALA A 1 97 ? -2.567 1.419 20.228 1.00 98.88 97 ALA A CA 1
ATOM 711 C C . ALA A 1 97 ? -2.920 0.788 18.867 1.00 98.88 97 ALA A C 1
ATOM 713 O O . ALA A 1 97 ? -2.032 0.352 18.136 1.00 98.88 97 ALA A O 1
ATOM 714 N N . ALA A 1 98 ? -4.205 0.762 18.496 1.00 98.88 98 ALA A N 1
ATOM 715 C CA . ALA A 1 98 ? -4.632 0.252 17.194 1.00 98.88 98 ALA A CA 1
ATOM 716 C C . ALA A 1 98 ? -4.182 1.162 16.033 1.00 98.88 98 ALA A C 1
ATOM 718 O O . ALA A 1 98 ? -3.715 0.663 15.013 1.00 98.88 98 ALA A O 1
ATOM 719 N N . ILE A 1 99 ? -4.264 2.487 16.197 1.00 98.88 99 ILE A N 1
ATOM 720 C CA . ILE A 1 99 ? -3.787 3.471 15.208 1.00 98.88 99 ILE A CA 1
ATOM 721 C C . ILE A 1 99 ? -2.270 3.363 15.014 1.00 98.88 99 ILE A C 1
ATOM 723 O O . ILE A 1 99 ? -1.790 3.385 13.885 1.00 98.88 99 ILE A O 1
ATOM 727 N N . GLU A 1 100 ? -1.503 3.210 16.094 1.00 98.88 100 GLU A N 1
ATOM 728 C CA . GLU A 1 100 ? -0.054 2.990 16.028 1.00 98.88 100 GLU A CA 1
ATOM 729 C C . GLU A 1 100 ? 0.290 1.699 15.284 1.00 98.88 100 GLU A C 1
ATOM 731 O O . GLU A 1 100 ? 1.183 1.702 14.438 1.00 98.88 100 GLU A O 1
ATOM 736 N N . ALA A 1 101 ? -0.451 0.617 15.534 1.00 98.88 101 ALA A N 1
ATOM 737 C CA . ALA A 1 101 ? -0.280 -0.624 14.791 1.00 98.88 101 ALA A CA 1
ATOM 738 C C . ALA A 1 101 ? -0.538 -0.428 13.285 1.00 98.88 101 ALA A C 1
ATOM 740 O O . ALA A 1 101 ? 0.266 -0.888 12.477 1.00 98.88 101 ALA A O 1
ATOM 741 N N . VAL A 1 102 ? -1.599 0.297 12.898 1.00 98.88 102 VAL A N 1
ATOM 742 C CA . VAL A 1 102 ? -1.870 0.622 11.482 1.00 98.88 102 VAL A CA 1
ATOM 743 C C . VAL A 1 102 ? -0.744 1.464 10.877 1.00 98.88 102 VAL A C 1
ATOM 745 O O . VAL A 1 102 ? -0.275 1.167 9.780 1.00 98.88 102 VAL A O 1
ATOM 748 N N . ASN A 1 103 ? -0.264 2.486 11.587 1.00 98.75 103 ASN A N 1
ATOM 749 C CA . ASN A 1 103 ? 0.838 3.326 1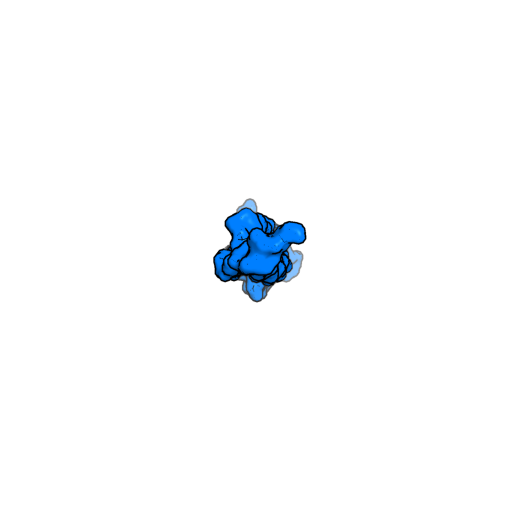1.112 1.00 98.75 103 ASN A CA 1
ATOM 750 C C . ASN A 1 103 ? 2.129 2.527 10.885 1.00 98.75 103 ASN A C 1
ATOM 752 O O . ASN A 1 103 ? 2.848 2.803 9.921 1.00 98.75 103 ASN A O 1
ATOM 756 N N . ASN A 1 104 ? 2.382 1.517 11.720 1.00 98.69 104 ASN A N 1
ATOM 757 C CA . ASN A 1 104 ? 3.543 0.632 11.625 1.00 98.69 104 ASN A CA 1
ATOM 758 C C . ASN A 1 104 ? 3.408 -0.471 10.564 1.00 98.69 104 ASN A C 1
ATOM 760 O O . ASN A 1 104 ? 4.409 -1.114 10.255 1.00 98.69 104 ASN A O 1
ATOM 764 N N . ALA A 1 105 ? 2.218 -0.698 9.999 1.00 98.56 105 ALA A N 1
ATOM 765 C CA . ALA A 1 105 ? 2.043 -1.663 8.919 1.00 98.56 105 ALA A CA 1
ATOM 766 C C . ALA A 1 105 ? 2.896 -1.270 7.702 1.00 98.56 105 ALA A C 1
ATOM 768 O O . ALA A 1 105 ? 2.964 -0.101 7.316 1.00 98.56 105 ALA A O 1
ATOM 769 N N . THR A 1 106 ? 3.548 -2.244 7.085 1.00 97.56 106 THR A N 1
ATOM 770 C CA . THR A 1 106 ? 4.411 -2.048 5.908 1.00 97.56 106 THR A CA 1
ATOM 771 C C . THR A 1 106 ? 3.761 -2.540 4.622 1.00 97.56 106 THR A C 1
ATOM 773 O O . THR A 1 106 ? 4.218 -2.205 3.533 1.00 97.56 106 THR A O 1
ATOM 776 N N . THR A 1 107 ? 2.663 -3.287 4.740 1.00 98.25 107 THR A N 1
ATOM 777 C CA . THR A 1 107 ? 1.881 -3.807 3.617 1.00 98.25 107 THR A CA 1
ATOM 778 C C . THR A 1 107 ? 0.386 -3.618 3.855 1.00 98.25 107 THR A C 1
ATOM 780 O O . THR A 1 107 ? -0.073 -3.527 4.995 1.00 98.25 107 THR A O 1
ATOM 783 N N . VAL A 1 108 ? -0.400 -3.603 2.777 1.00 98.25 108 VAL A N 1
ATOM 784 C CA . VAL A 1 108 ? -1.866 -3.501 2.868 1.00 98.25 108 VAL A CA 1
ATOM 785 C C . VAL A 1 108 ? -2.455 -4.723 3.589 1.00 98.25 108 VAL A C 1
ATOM 787 O O . VAL A 1 108 ? -3.404 -4.598 4.362 1.00 98.25 108 VAL A O 1
ATOM 790 N N . ALA A 1 109 ? -1.856 -5.903 3.400 1.00 98.00 109 ALA A N 1
ATOM 791 C CA . ALA A 1 109 ? -2.312 -7.154 4.007 1.00 98.00 109 ALA A CA 1
ATOM 792 C C . ALA A 1 109 ? -2.205 -7.167 5.545 1.00 98.00 109 ALA A C 1
ATOM 794 O O . ALA A 1 109 ? -3.022 -7.801 6.212 1.00 98.00 109 ALA A O 1
ATOM 795 N N . GLU A 1 110 ? -1.237 -6.448 6.119 1.00 98.62 110 GLU A N 1
ATOM 796 C CA . GLU A 1 110 ? -1.065 -6.333 7.574 1.00 98.62 110 GLU A CA 1
ATOM 797 C C . GLU A 1 110 ? -2.150 -5.474 8.242 1.00 98.62 110 GLU A C 1
ATOM 799 O O . GLU A 1 110 ? -2.396 -5.616 9.440 1.00 98.62 110 GLU A O 1
ATOM 804 N N . ILE A 1 111 ? -2.826 -4.602 7.488 1.00 98.81 111 ILE A N 1
ATOM 805 C CA . ILE A 1 111 ? -3.778 -3.627 8.037 1.00 98.81 111 ILE A CA 1
ATOM 806 C C . ILE A 1 111 ? -5.101 -4.289 8.437 1.00 98.81 111 ILE A C 1
ATOM 808 O O . ILE A 1 111 ? -5.647 -3.986 9.502 1.00 98.81 111 ILE A O 1
ATOM 812 N N . GLN A 1 112 ? -5.625 -5.208 7.619 1.00 98.19 112 GLN A N 1
ATOM 813 C CA . GLN A 1 112 ? -6.948 -5.800 7.855 1.00 98.19 112 GLN A CA 1
ATOM 814 C C . GLN A 1 112 ? -7.053 -6.533 9.212 1.00 98.19 112 GLN A C 1
ATOM 816 O O . GLN A 1 112 ? -7.990 -6.242 9.961 1.00 98.19 112 GLN A O 1
ATOM 821 N N . PRO A 1 113 ? -6.087 -7.384 9.618 1.00 98.81 113 PRO A N 1
ATOM 822 C CA . PRO A 1 113 ? -6.120 -8.030 10.933 1.00 98.81 113 PRO A CA 1
ATOM 823 C C . PRO A 1 113 ? -6.130 -7.052 12.120 1.00 98.81 113 PRO A C 1
ATOM 825 O O . PRO A 1 113 ? -6.709 -7.349 13.171 1.00 98.81 113 PRO A O 1
ATOM 828 N N . ILE A 1 114 ? -5.505 -5.877 11.973 1.00 98.88 114 ILE A N 1
ATOM 829 C CA . ILE A 1 114 ? -5.478 -4.838 13.012 1.00 98.88 114 ILE A CA 1
ATOM 830 C C . ILE A 1 114 ? -6.878 -4.241 13.186 1.00 98.88 114 ILE A C 1
ATOM 832 O O . ILE A 1 114 ? -7.368 -4.126 14.314 1.00 98.88 114 ILE A O 1
ATOM 836 N N . VAL A 1 115 ? -7.547 -3.919 12.075 1.00 98.81 115 VAL A N 1
ATOM 837 C CA . VAL A 1 115 ? -8.924 -3.398 12.074 1.00 98.81 115 VAL A CA 1
ATOM 838 C C . VAL A 1 115 ? -9.900 -4.417 12.663 1.00 98.81 115 VAL A C 1
ATOM 840 O O . VAL A 1 115 ? -10.739 -4.053 13.492 1.00 98.81 115 VAL A O 1
ATOM 843 N N . ASP A 1 116 ? -9.768 -5.694 12.303 1.00 98.81 116 ASP A N 1
ATOM 844 C CA . ASP A 1 116 ? -10.618 -6.767 12.831 1.00 98.81 116 ASP A CA 1
ATOM 845 C C . ASP A 1 116 ? -10.441 -6.927 14.346 1.00 98.81 116 ASP A C 1
ATOM 847 O O . ASP A 1 116 ? -11.417 -7.024 15.095 1.00 98.81 116 ASP A O 1
ATOM 851 N N . THR A 1 117 ? -9.194 -6.870 14.822 1.00 98.88 117 THR A N 1
ATOM 852 C CA . THR A 1 117 ? -8.873 -6.927 16.254 1.00 98.88 117 THR A CA 1
ATOM 853 C C . THR A 1 117 ? -9.473 -5.743 17.011 1.00 98.88 117 THR A C 1
ATOM 855 O O . THR A 1 117 ? -10.088 -5.932 18.065 1.00 98.88 117 THR A O 1
ATOM 858 N N . ALA A 1 118 ? -9.343 -4.526 16.474 1.00 98.81 118 ALA A N 1
ATOM 859 C CA . ALA A 1 118 ? -9.924 -3.326 17.072 1.00 98.81 118 ALA A CA 1
ATOM 860 C C . ALA A 1 118 ? -11.460 -3.405 17.122 1.00 98.81 118 ALA A C 1
ATOM 862 O O . ALA A 1 118 ? -12.060 -3.098 18.151 1.00 98.81 118 ALA A O 1
ATOM 863 N N . THR A 1 119 ? -12.089 -3.891 16.050 1.00 98.88 119 THR A N 1
ATOM 864 C CA . THR A 1 119 ? -13.546 -4.069 15.954 1.00 98.88 119 THR A CA 1
ATOM 865 C C . THR A 1 119 ? -14.056 -5.112 16.952 1.00 98.88 119 THR A C 1
ATOM 867 O O . THR A 1 119 ? -15.041 -4.884 17.655 1.00 98.88 119 THR A O 1
ATOM 870 N N . ALA A 1 120 ? -13.364 -6.245 17.085 1.00 98.81 120 ALA A N 1
ATOM 871 C CA . ALA A 1 120 ? -13.716 -7.271 18.064 1.00 98.81 120 ALA A CA 1
ATOM 872 C C . ALA A 1 120 ? -13.554 -6.772 19.510 1.00 98.81 120 ALA A C 1
ATOM 874 O O . ALA A 1 120 ? -14.374 -7.085 20.380 1.00 98.81 120 ALA A O 1
ATOM 875 N N . LEU A 1 121 ? -12.505 -5.988 19.780 1.00 98.75 121 LEU A N 1
ATOM 876 C CA . LEU A 1 121 ? -12.312 -5.351 21.081 1.00 98.75 121 LEU A CA 1
ATOM 877 C C . LEU A 1 121 ? -13.417 -4.328 21.371 1.00 98.75 121 LEU A C 1
ATOM 879 O O . LEU A 1 121 ? -13.895 -4.275 22.503 1.00 98.75 121 LEU A O 1
ATOM 883 N N . ASP A 1 122 ? -13.859 -3.566 20.369 1.00 98.88 122 ASP A N 1
ATOM 884 C CA . ASP A 1 122 ? -14.964 -2.616 20.506 1.00 98.88 122 ASP A CA 1
ATOM 885 C C . ASP A 1 122 ? -16.250 -3.312 20.965 1.00 98.88 122 ASP A C 1
ATOM 887 O O . ASP A 1 122 ? -16.849 -2.900 21.959 1.00 98.88 122 ASP A O 1
ATOM 891 N N . GLY A 1 123 ? -16.609 -4.435 20.335 1.00 98.75 123 GLY A N 1
ATOM 892 C CA . GLY A 1 123 ? -17.760 -5.241 20.751 1.00 98.75 123 GLY A CA 1
ATOM 893 C C . GLY A 1 123 ? -17.680 -5.666 22.222 1.00 98.75 123 GLY A C 1
ATOM 894 O O . GLY A 1 123 ? -18.601 -5.408 22.999 1.00 98.75 123 GLY A O 1
ATOM 895 N N . LYS A 1 124 ? -16.533 -6.218 22.643 1.00 98.75 124 LYS A N 1
ATOM 896 C CA . LYS A 1 124 ? -16.301 -6.625 24.044 1.00 98.75 124 LYS A CA 1
ATOM 897 C C . LYS A 1 124 ? -16.370 -5.449 25.020 1.00 98.75 124 LYS A C 1
ATOM 899 O O . LYS A 1 124 ? -16.878 -5.596 26.130 1.00 98.75 124 LYS A O 1
ATOM 904 N N . MET A 1 125 ? -15.871 -4.280 24.621 1.00 98.62 125 MET A N 1
ATOM 905 C CA . MET A 1 125 ? -15.964 -3.063 25.427 1.00 98.62 125 MET A CA 1
ATOM 906 C C . MET A 1 125 ? -17.409 -2.572 25.548 1.00 98.62 125 MET A C 1
ATOM 908 O O . MET A 1 125 ? -17.794 -2.078 26.606 1.00 98.62 125 MET A O 1
ATOM 912 N N . GLY A 1 126 ? -18.223 -2.737 24.504 1.00 98.56 126 GLY A N 1
ATOM 913 C CA . GLY A 1 126 ? -19.657 -2.455 24.548 1.00 98.56 126 GLY A CA 1
ATOM 914 C C . GLY A 1 126 ? -20.390 -3.353 25.547 1.00 98.56 126 GLY A C 1
ATOM 915 O O . GLY A 1 126 ? -21.168 -2.862 26.366 1.00 98.56 126 GLY A O 1
ATOM 916 N N . ASP A 1 127 ? -20.098 -4.654 25.539 1.00 98.50 127 ASP A N 1
ATOM 917 C CA . ASP A 1 127 ? -20.682 -5.604 26.493 1.00 98.50 127 ASP A CA 1
ATOM 918 C C . ASP A 1 127 ? -20.257 -5.310 27.937 1.00 98.50 127 ASP A C 1
ATOM 920 O O . ASP A 1 127 ? -21.087 -5.332 28.849 1.00 98.50 127 ASP A O 1
ATOM 924 N N . LEU A 1 128 ? -18.987 -4.950 28.148 1.00 97.94 128 LEU A N 1
ATOM 925 C CA . LEU A 1 128 ? -18.487 -4.531 29.456 1.00 97.94 128 LEU A CA 1
ATOM 926 C C . LEU A 1 128 ? -19.219 -3.286 29.981 1.00 97.94 128 LEU A C 1
ATOM 928 O O . LEU A 1 128 ? -19.622 -3.266 31.143 1.00 97.94 128 LEU A O 1
ATOM 932 N N . LYS A 1 129 ? -19.421 -2.263 29.139 1.00 96.69 129 LYS A N 1
ATOM 933 C CA . LYS A 1 129 ? -20.154 -1.043 29.526 1.00 96.69 129 LYS A CA 1
ATOM 934 C C . LYS A 1 129 ? -21.578 -1.368 29.980 1.00 96.69 129 LYS A C 1
ATOM 936 O O . LYS A 1 129 ? -21.965 -0.965 31.073 1.00 96.69 129 LYS A O 1
ATOM 941 N N . LYS A 1 130 ? -22.309 -2.183 29.210 1.00 97.12 130 LYS A N 1
ATOM 942 C CA . LYS A 1 130 ? -23.661 -2.640 29.581 1.00 97.12 130 LYS A CA 1
ATOM 943 C C . LYS A 1 130 ? -23.671 -3.398 30.911 1.00 97.12 130 LYS A C 1
ATOM 945 O O . LYS A 1 130 ? -24.571 -3.210 31.726 1.00 97.12 130 LYS A O 1
ATOM 950 N N . ALA A 1 131 ? -22.680 -4.262 31.144 1.00 97.06 131 ALA A N 1
ATOM 951 C CA . ALA A 1 131 ? -22.575 -5.017 32.391 1.00 97.06 131 ALA A CA 1
ATOM 952 C C . ALA A 1 131 ? -22.345 -4.101 33.608 1.00 97.06 131 ALA A C 1
ATOM 954 O O . ALA A 1 131 ? -22.935 -4.333 34.665 1.00 97.06 131 ALA A O 1
ATOM 955 N N . ILE A 1 132 ? -21.535 -3.048 33.453 1.00 94.31 132 ILE A N 1
ATOM 956 C CA . ILE A 1 132 ? -21.301 -2.032 34.490 1.00 94.31 132 ILE A CA 1
ATOM 957 C C . ILE A 1 132 ? -22.586 -1.244 34.771 1.00 94.31 132 ILE A C 1
ATOM 959 O O . ILE A 1 132 ? -23.000 -1.157 35.925 1.00 94.31 132 ILE A O 1
ATOM 963 N N . GLU A 1 133 ? -23.264 -0.754 33.731 1.00 94.19 133 GLU A N 1
ATOM 964 C CA . GLU A 1 133 ? -24.536 -0.027 33.864 1.00 94.19 133 GLU A CA 1
ATOM 965 C C . GLU A 1 133 ? -25.594 -0.862 34.600 1.00 94.19 133 GLU A C 1
ATOM 967 O O . GLU A 1 133 ? -26.257 -0.379 35.521 1.00 94.19 133 GLU A O 1
ATOM 972 N N . ALA A 1 134 ? -25.716 -2.148 34.257 1.00 93.56 134 ALA A N 1
ATOM 973 C CA . ALA A 1 134 ? -26.625 -3.067 34.933 1.00 93.56 134 ALA A CA 1
ATOM 974 C C . ALA A 1 134 ? -26.242 -3.310 36.406 1.00 93.56 134 ALA A C 1
ATOM 976 O O . ALA A 1 134 ? -27.123 -3.448 37.261 1.00 93.56 134 ALA A O 1
ATOM 977 N N . ALA A 1 135 ? -24.945 -3.376 36.720 1.00 91.38 135 ALA A N 1
ATOM 978 C CA . ALA A 1 135 ? -24.465 -3.528 38.091 1.00 91.38 135 ALA A CA 1
ATOM 979 C C . ALA A 1 135 ? -24.757 -2.280 38.940 1.00 91.38 135 ALA A C 1
ATOM 981 O O . ALA A 1 135 ? -25.199 -2.408 40.084 1.00 91.38 135 ALA A O 1
ATOM 982 N N . ASP A 1 136 ? -24.572 -1.085 38.382 1.00 90.19 136 ASP A N 1
ATOM 983 C CA . ASP A 1 136 ? -24.839 0.173 39.082 1.00 90.19 136 ASP A CA 1
ATOM 984 C C . ASP A 1 136 ? -26.341 0.419 39.272 1.00 90.19 136 ASP A C 1
ATOM 986 O O . ASP A 1 136 ? -26.767 0.803 40.364 1.00 90.19 136 ASP A O 1
ATOM 990 N N . ALA A 1 137 ? -27.170 0.075 38.280 1.00 87.38 137 ALA A N 1
ATOM 991 C CA . ALA A 1 137 ? -28.625 0.111 38.420 1.00 87.38 137 ALA A CA 1
ATOM 992 C C . ALA A 1 137 ? -29.114 -0.780 39.576 1.00 87.38 137 ALA A C 1
ATOM 994 O O . ALA A 1 137 ? -29.963 -0.360 40.363 1.00 87.38 137 ALA A O 1
ATOM 995 N N . LYS A 1 138 ? -28.542 -1.984 39.738 1.00 84.44 138 LYS A N 1
ATOM 996 C CA . LYS A 1 138 ? -28.879 -2.892 40.851 1.00 84.44 138 LYS A CA 1
ATOM 997 C C . LYS A 1 138 ? -28.533 -2.303 42.218 1.00 84.44 138 LYS A C 1
ATOM 999 O O . LYS A 1 138 ? -29.353 -2.411 43.129 1.00 84.44 138 LYS A O 1
ATOM 1004 N N . LYS A 1 139 ? -27.376 -1.646 42.361 1.00 76.50 139 LYS A N 1
ATOM 1005 C CA . LYS A 1 139 ? -26.984 -0.971 43.615 1.00 76.50 139 LYS A CA 1
ATOM 1006 C C . LYS A 1 139 ? -27.948 0.151 44.011 1.00 76.50 139 LYS A C 1
ATOM 1008 O O . LYS A 1 139 ? -28.116 0.404 45.198 1.00 76.50 139 LYS A O 1
ATOM 1013 N N . SER A 1 140 ? -28.588 0.805 43.037 1.00 65.50 140 SER A N 1
ATOM 1014 C CA . SER A 1 140 ? -29.569 1.872 43.287 1.00 65.50 140 SER A CA 1
ATOM 1015 C C . SER A 1 140 ? -30.958 1.356 43.687 1.00 65.50 140 SER A C 1
ATOM 1017 O O . SER A 1 140 ? -31.833 2.161 44.011 1.00 65.50 140 SER A O 1
ATOM 1019 N N . THR A 1 141 ? -31.204 0.042 43.652 1.00 68.81 141 THR A N 1
ATOM 1020 C CA . THR A 1 141 ? -32.498 -0.512 44.070 1.00 68.81 141 THR A CA 1
ATOM 1021 C C . THR A 1 141 ? -32.570 -0.681 45.586 1.00 68.81 141 THR A C 1
ATOM 1023 O O . THR A 1 141 ? -31.588 -1.032 46.241 1.00 68.81 141 THR A O 1
ATOM 1026 N N . THR A 1 142 ? -33.766 -0.497 46.152 1.00 56.09 142 THR A N 1
ATOM 1027 C CA . THR A 1 142 ? -34.043 -0.643 47.594 1.00 56.09 142 THR A CA 1
ATOM 1028 C C . THR A 1 142 ? -33.658 -2.024 48.141 1.00 56.09 142 THR A C 1
ATOM 1030 O O . THR A 1 142 ? -33.345 -2.155 49.318 1.00 56.09 142 THR A O 1
ATOM 1033 N N . ALA A 1 143 ? -33.631 -3.053 47.285 1.00 60.06 143 ALA A N 1
ATOM 1034 C CA . ALA A 1 143 ? -33.205 -4.402 47.647 1.00 60.06 143 ALA A CA 1
ATOM 1035 C C . ALA A 1 143 ? -31.700 -4.506 47.962 1.00 60.06 143 ALA A C 1
ATOM 1037 O O . ALA A 1 143 ? -31.326 -5.366 48.746 1.00 60.06 143 ALA A O 1
ATOM 1038 N N . TYR A 1 144 ? -30.842 -3.647 47.391 1.00 55.25 144 TYR A N 1
ATOM 1039 C CA . TYR A 1 144 ? -29.402 -3.623 47.693 1.00 55.25 144 TYR A CA 1
ATOM 1040 C C . TYR A 1 144 ? -29.077 -2.708 48.883 1.00 55.25 144 TYR A C 1
ATOM 1042 O O . TYR A 1 144 ? -28.183 -3.011 49.663 1.00 55.25 144 TYR A O 1
ATOM 1050 N N . THR A 1 145 ? -29.816 -1.606 49.068 1.00 55.47 145 THR A N 1
ATOM 1051 C CA . THR A 1 145 ? -29.606 -0.682 50.202 1.00 55.47 145 THR A CA 1
ATOM 1052 C C . THR A 1 145 ? -30.184 -1.182 51.527 1.00 55.47 145 THR A C 1
ATOM 1054 O O . THR A 1 145 ? -29.784 -0.688 52.577 1.00 55.47 145 THR A O 1
ATOM 1057 N N . GLN A 1 146 ? -31.101 -2.155 51.493 1.00 60.50 146 GLN A N 1
ATOM 1058 C CA . GLN A 1 146 ? -31.687 -2.798 52.680 1.00 60.50 146 GLN A CA 1
ATOM 1059 C C . GLN A 1 146 ? -31.269 -4.267 52.845 1.00 60.50 146 GLN A C 1
ATOM 1061 O O . GLN A 1 146 ? -31.804 -4.963 53.705 1.00 60.50 146 GLN A O 1
ATOM 1066 N N . ALA A 1 147 ? -30.330 -4.752 52.026 1.00 57.78 147 ALA A N 1
ATOM 1067 C CA . ALA A 1 147 ? -29.718 -6.060 52.221 1.00 57.78 147 ALA A CA 1
ATOM 1068 C C . ALA A 1 147 ? -28.701 -5.976 53.370 1.00 57.78 147 ALA A C 1
ATOM 1070 O O . ALA A 1 147 ? -27.583 -5.495 53.189 1.00 57.78 147 ALA A O 1
ATOM 1071 N N . SER A 1 148 ? -29.127 -6.422 54.550 1.00 57.47 148 SER A N 1
ATOM 1072 C CA . SER A 1 148 ? -28.301 -6.706 55.731 1.00 57.47 148 SER A CA 1
ATOM 1073 C C . SER A 1 148 ? -28.128 -8.205 55.916 1.00 57.47 148 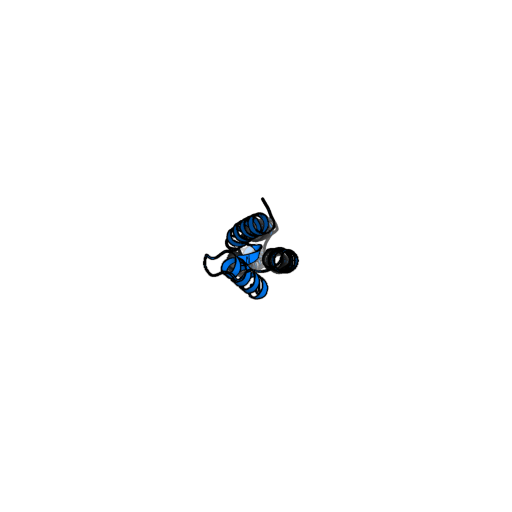SER A C 1
ATOM 1075 O O . SER A 1 148 ? -29.157 -8.902 55.748 1.00 57.47 148 SER A O 1
#

InterPro domains:
  IPR002988 Protein G-related albumin-binding (GA) module [PF01468] (71-123)
  IPR009063 Immunoglobulin/albumin-binding domain superfamily [SSF46997] (4-66)
  IPR009063 Immunoglobulin/albumin-binding domain superfamily [SSF46997] (68-122)
  IPR020840 Extracellular matrix-binding protein ebh, GA module [SM00844] (62-119)

Organism: NCBI:txid2508708

Secondary structure (DSSP, 8-state):
--HHHHHHHHHHHHHHHTTSHHHHT-S--HHHHHHHHHHHHHHSTT-----HHHHHHHHHHHHH----HHHHHHHHHHHHHHHHHH-SSS-HHHHHHHHHHHHH--SHHHHHHHHHHHHHHHHHHHHHHHHHHHHHHHHTSHHHHS--

pLDDT: mean 94.4, std 9.97, range [55.25, 98.94]

Mean predicted aligned error: 5.14 Å

Solvent-accessible surface area (backbone atoms only — not comparable to full-atom values): 8152 Å² total; per-residue (Å²): 130,58,67,68,50,53,39,52,53,49,49,54,55,50,61,57,41,61,78,33,51,36,48,71,48,28,91,54,57,63,64,36,53,51,26,47,49,55,44,51,47,48,74,37,100,83,30,71,95,68,54,74,65,61,50,47,52,40,40,48,41,44,69,64,37,74,56,48,6,53,58,48,38,51,50,52,38,52,57,47,42,53,53,53,67,67,46,83,45,51,51,72,68,59,43,50,54,49,42,51,52,40,70,67,42,85,48,63,79,59,38,56,63,52,51,53,51,50,51,55,48,20,54,54,37,44,53,50,52,53,52,49,53,55,52,54,55,49,57,73,34,72,72,51,74,68,64,125